Protein AF-A0A7L4WH81-F1 (afdb_monomer)

InterPro domains:
  IPR005074 Peptidase C39, bacteriocin processing [PF03412] (2-128)
  IPR005074 Peptidase C39, bacteriocin processing [PS50990] (6-129)

Solvent-accessible surface area (backbone atoms only — not comparable to full-atom values): 7197 Å² total; per-residue (Å²): 107,55,88,47,67,38,88,51,98,38,29,28,41,32,22,47,46,48,25,53,37,27,58,74,72,47,87,76,56,62,68,60,43,29,59,67,30,60,51,40,98,88,25,47,50,75,66,35,46,39,53,46,38,43,76,73,74,41,54,51,47,78,48,78,50,57,82,89,43,61,90,75,61,49,71,64,25,42,36,37,28,54,42,86,91,80,36,88,40,39,31,33,40,65,48,76,60,97,60,34,32,34,32,37,33,26,87,80,39,77,45,77,44,46,45,66,64,48,57,78,33,42,70,35,38,35,41,28,60,60,130

Mean predicted aligned error: 3.17 Å

Structure (mmCIF, N/CA/C/O backbone):
data_AF-A0A7L4WH81-F1
#
_entry.id   AF-A0A7L4WH81-F1
#
loop_
_atom_site.group_PDB
_atom_site.id
_atom_site.type_symbol
_atom_site.label_atom_id
_atom_site.label_alt_id
_atom_site.label_comp_id
_atom_site.label_asym_id
_atom_site.label_entity_id
_atom_site.label_seq_id
_atom_site.pdbx_PDB_ins_code
_atom_site.Cartn_x
_atom_site.Cartn_y
_atom_site.Cartn_z
_atom_site.occupancy
_atom_site.B_iso_or_equiv
_atom_site.auth_seq_id
_atom_site.auth_comp_id
_atom_site.auth_asym_id
_atom_site.auth_atom_id
_atom_site.pdbx_PDB_model_num
ATOM 1 N N . MET A 1 1 ? -9.130 11.593 2.736 1.00 88.31 1 MET A N 1
ATOM 2 C CA . MET A 1 1 ? -8.046 10.635 3.043 1.00 88.31 1 MET A CA 1
ATOM 3 C C . MET A 1 1 ? -6.813 11.406 3.489 1.00 88.31 1 MET A C 1
ATOM 5 O O . MET A 1 1 ? -6.463 12.374 2.826 1.00 88.31 1 MET A O 1
ATOM 9 N N . LYS A 1 2 ? -6.207 11.044 4.624 1.00 94.44 2 LYS A N 1
ATOM 10 C CA . LYS A 1 2 ? -4.939 11.610 5.109 1.00 94.44 2 LYS A CA 1
ATOM 11 C C . LYS A 1 2 ? -3.801 10.627 4.843 1.00 94.44 2 LYS A C 1
ATOM 13 O O . LYS A 1 2 ? -4.022 9.419 4.879 1.00 94.44 2 LYS A O 1
ATOM 18 N N . TYR A 1 3 ? -2.606 11.163 4.616 1.00 96.25 3 TYR A N 1
ATOM 19 C CA . TYR A 1 3 ? -1.404 10.382 4.343 1.00 96.25 3 TYR A CA 1
ATOM 20 C C . TYR A 1 3 ? -0.445 10.414 5.530 1.00 96.25 3 TYR A C 1
ATOM 22 O O . TYR A 1 3 ? -0.331 11.433 6.213 1.00 96.25 3 TYR A O 1
ATOM 30 N N . PHE A 1 4 ? 0.227 9.292 5.778 1.00 96.38 4 PHE A N 1
ATOM 31 C CA . PHE A 1 4 ? 1.111 9.107 6.923 1.00 96.38 4 PHE A CA 1
ATOM 32 C C . PHE A 1 4 ? 2.461 8.576 6.444 1.00 96.38 4 PHE A C 1
ATOM 34 O O . PHE A 1 4 ? 2.524 7.529 5.807 1.00 96.38 4 PHE A O 1
ATOM 41 N N . PHE A 1 5 ? 3.537 9.286 6.778 1.00 96.31 5 PHE A N 1
ATOM 42 C CA . PHE A 1 5 ? 4.895 8.770 6.618 1.00 96.31 5 PHE A CA 1
ATOM 43 C C . PHE A 1 5 ? 5.215 7.769 7.730 1.00 96.31 5 PHE A C 1
ATOM 45 O O . PHE A 1 5 ? 4.738 7.910 8.863 1.00 96.31 5 PHE A O 1
ATOM 52 N N . GLN A 1 6 ? 6.044 6.774 7.420 1.00 93.62 6 GLN A N 1
ATOM 53 C CA . GLN A 1 6 ? 6.523 5.824 8.419 1.00 93.62 6 GLN A CA 1
ATOM 54 C C . GLN A 1 6 ? 7.425 6.521 9.451 1.00 93.62 6 GLN A C 1
ATOM 56 O O . GLN A 1 6 ? 8.194 7.420 9.112 1.00 93.62 6 GLN A O 1
ATOM 61 N N . LYS A 1 7 ? 7.332 6.119 10.725 1.00 91.25 7 LYS A N 1
ATOM 62 C CA . LYS A 1 7 ? 8.163 6.680 11.807 1.00 91.25 7 LYS A CA 1
ATOM 63 C C . LYS A 1 7 ? 9.459 5.899 12.000 1.00 91.25 7 LYS A C 1
ATOM 65 O O . LYS A 1 7 ? 10.495 6.511 12.229 1.00 91.25 7 LYS A O 1
ATOM 70 N N . ASN A 1 8 ? 9.410 4.577 11.852 1.00 89.62 8 ASN A N 1
ATOM 71 C CA . ASN A 1 8 ? 10.582 3.705 11.847 1.00 89.62 8 ASN A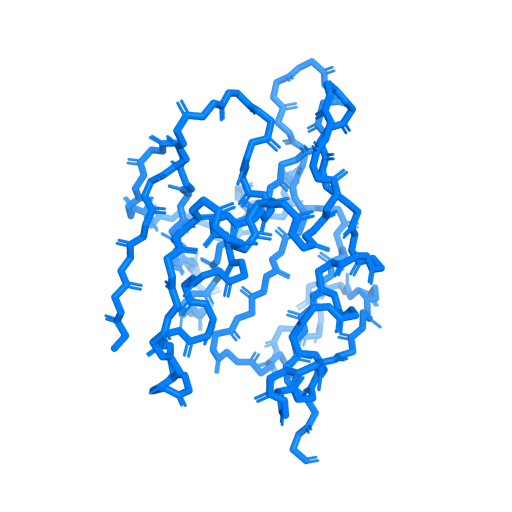 CA 1
ATOM 72 C C . ASN A 1 8 ? 10.728 2.978 10.509 1.00 89.62 8 ASN A C 1
ATOM 74 O O . ASN A 1 8 ? 9.782 2.885 9.728 1.00 89.62 8 ASN A O 1
ATOM 78 N N . ARG A 1 9 ? 11.910 2.395 10.265 1.00 86.69 9 ARG A N 1
ATOM 79 C CA . ARG A 1 9 ? 12.232 1.625 9.045 1.00 86.69 9 ARG A CA 1
ATOM 80 C C . ARG A 1 9 ? 11.225 0.501 8.741 1.00 86.69 9 ARG A C 1
ATOM 82 O O . ARG A 1 9 ? 10.998 0.194 7.578 1.00 86.69 9 ARG A O 1
ATOM 89 N N . TYR A 1 10 ? 10.603 -0.073 9.769 1.00 89.12 10 TYR A N 1
ATOM 90 C CA . TYR A 1 10 ? 9.742 -1.256 9.667 1.00 89.12 10 TYR A CA 1
ATOM 91 C C . TYR A 1 10 ? 8.234 -0.943 9.612 1.00 89.12 10 TYR A C 1
ATOM 93 O O . TYR A 1 10 ? 7.417 -1.859 9.502 1.00 89.12 10 TYR A O 1
ATOM 101 N N . ASP A 1 11 ? 7.858 0.340 9.659 1.00 92.62 11 ASP A N 1
ATOM 102 C CA . ASP A 1 11 ? 6.467 0.772 9.851 1.00 92.62 11 ASP A CA 1
ATOM 103 C C . ASP A 1 11 ? 5.692 0.991 8.537 1.00 92.62 11 ASP A C 1
ATOM 105 O O . ASP A 1 11 ? 4.543 1.425 8.587 1.00 92.62 11 ASP A O 1
ATOM 109 N N . CYS A 1 12 ? 6.267 0.699 7.362 1.00 94.50 12 CYS A N 1
ATOM 110 C CA . CYS A 1 12 ? 5.612 0.946 6.065 1.00 94.50 12 CYS A CA 1
ATOM 111 C C . CYS A 1 12 ? 4.207 0.318 5.971 1.00 94.50 12 CYS A C 1
ATOM 113 O O . CYS A 1 12 ? 3.255 0.985 5.566 1.00 94.50 12 CYS A O 1
ATOM 115 N N . GLY A 1 13 ? 4.044 -0.928 6.432 1.00 95.19 13 GLY A N 1
ATOM 116 C CA . GLY A 1 13 ? 2.744 -1.606 6.461 1.00 95.19 13 GLY A CA 1
ATOM 117 C C . GLY A 1 13 ? 1.742 -0.957 7.425 1.00 95.19 13 GLY A C 1
ATOM 118 O O . GLY A 1 13 ? 0.591 -0.724 7.060 1.00 95.19 13 GLY A O 1
ATOM 119 N N . ALA A 1 14 ? 2.176 -0.588 8.634 1.00 96.81 14 ALA A N 1
ATOM 120 C CA . ALA A 1 14 ? 1.321 0.104 9.604 1.00 96.81 14 ALA A CA 1
ATOM 121 C C . ALA A 1 14 ? 0.894 1.497 9.108 1.00 96.81 14 ALA A C 1
ATOM 123 O O . ALA A 1 14 ? -0.265 1.885 9.269 1.00 96.81 14 ALA A O 1
ATOM 124 N N . ALA A 1 15 ? 1.797 2.221 8.441 1.00 97.38 15 ALA A N 1
ATOM 125 C CA . ALA A 1 15 ? 1.483 3.482 7.781 1.00 97.38 15 ALA A CA 1
ATOM 126 C C . ALA A 1 15 ? 0.429 3.288 6.679 1.00 97.38 15 ALA A C 1
ATOM 128 O O . ALA A 1 15 ? -0.558 4.019 6.656 1.00 97.38 15 ALA A O 1
ATOM 129 N N . CYS A 1 16 ? 0.560 2.257 5.836 1.00 97.75 16 CYS A N 1
ATOM 130 C CA . CYS A 1 16 ? -0.454 1.920 4.831 1.00 97.75 16 CYS A CA 1
ATOM 131 C C . CYS A 1 16 ? -1.828 1.638 5.464 1.00 97.75 16 CYS A C 1
ATOM 133 O O . CYS A 1 16 ? -2.841 2.156 4.995 1.00 97.75 16 CYS A O 1
ATOM 135 N N . VAL A 1 17 ? -1.877 0.886 6.571 1.00 97.88 17 VAL A N 1
ATOM 136 C CA . VAL A 1 17 ? -3.126 0.652 7.318 1.00 97.88 17 VAL A CA 1
ATOM 137 C C . VAL A 1 17 ? -3.728 1.967 7.815 1.00 97.88 17 VAL A C 1
ATOM 139 O O . VAL A 1 17 ? -4.922 2.184 7.632 1.00 97.88 17 VAL A O 1
ATOM 142 N N . ALA A 1 18 ? -2.928 2.871 8.386 1.00 97.69 18 ALA A N 1
ATOM 143 C CA . ALA A 1 18 ? -3.405 4.178 8.845 1.00 97.69 18 ALA A CA 1
ATOM 144 C C . ALA A 1 18 ? -3.994 5.029 7.716 1.00 97.69 18 ALA A C 1
ATOM 146 O O . ALA A 1 18 ? -5.035 5.670 7.886 1.00 97.69 18 ALA A O 1
ATOM 147 N N . ILE A 1 19 ? -3.360 4.993 6.546 1.00 97.75 19 ILE A N 1
ATOM 148 C CA . ILE A 1 19 ? -3.826 5.685 5.346 1.00 97.75 19 ILE A CA 1
ATOM 149 C C . ILE A 1 19 ? -5.183 5.124 4.888 1.00 97.75 19 ILE A C 1
ATOM 151 O O . ILE A 1 19 ? -6.123 5.894 4.673 1.00 97.75 19 ILE A O 1
ATOM 155 N N . ILE A 1 20 ? -5.319 3.794 4.811 1.00 97.75 20 ILE A N 1
ATOM 156 C CA . ILE A 1 20 ? -6.586 3.133 4.465 1.00 97.75 20 ILE A CA 1
ATOM 157 C C . ILE A 1 20 ? -7.671 3.439 5.505 1.00 97.75 20 ILE A C 1
ATOM 159 O O . ILE A 1 20 ? -8.767 3.845 5.135 1.00 97.75 20 ILE A O 1
ATOM 163 N N . LEU A 1 21 ? -7.390 3.335 6.806 1.00 96.94 21 LEU A N 1
ATOM 164 C CA . LEU A 1 21 ? -8.360 3.694 7.849 1.00 96.94 21 LEU A CA 1
ATOM 165 C C . LEU A 1 21 ? -8.830 5.148 7.707 1.00 96.94 21 LEU A C 1
ATOM 167 O O . LEU A 1 21 ? -10.030 5.423 7.769 1.00 96.94 21 LEU A O 1
ATOM 171 N N . SER A 1 22 ? -7.912 6.071 7.404 1.00 96.81 22 SER A N 1
ATOM 172 C CA . SER A 1 22 ? -8.275 7.461 7.134 1.00 96.81 22 SER A CA 1
ATOM 173 C C . SER A 1 22 ? -9.105 7.641 5.858 1.00 96.81 22 SER A C 1
ATOM 175 O O . SER A 1 22 ? -9.854 8.619 5.783 1.00 96.81 22 SER A O 1
ATOM 177 N N . HIS A 1 23 ? -8.976 6.768 4.855 1.00 96.06 23 HIS A N 1
ATOM 178 C CA . HIS A 1 23 ? -9.856 6.759 3.684 1.00 96.06 23 HIS A CA 1
ATOM 179 C C . HIS A 1 23 ? -11.303 6.426 4.084 1.00 96.06 23 HIS A C 1
ATOM 181 O O . HIS A 1 23 ? -12.225 7.103 3.641 1.00 96.06 23 HIS A O 1
ATOM 187 N N . PHE A 1 24 ? -11.494 5.487 5.016 1.00 95.31 24 PHE A N 1
ATOM 188 C CA . PHE A 1 24 ? -12.801 5.106 5.571 1.00 95.31 24 PHE A CA 1
ATOM 189 C C . PHE A 1 24 ? -13.260 5.980 6.757 1.00 95.31 24 PHE A C 1
ATOM 191 O O . PHE A 1 24 ? -14.134 5.582 7.523 1.00 95.31 24 PHE A O 1
ATOM 198 N N . ASN A 1 25 ? -12.693 7.182 6.923 1.00 95.38 25 ASN A N 1
ATOM 199 C CA . ASN A 1 25 ? -13.004 8.129 8.007 1.00 95.38 25 ASN A CA 1
ATOM 200 C C . ASN A 1 25 ? -12.785 7.595 9.438 1.00 95.38 25 ASN A C 1
ATOM 202 O O . ASN A 1 25 ? -13.248 8.206 10.404 1.00 95.38 25 ASN A O 1
ATOM 206 N N . VAL A 1 26 ? -12.027 6.510 9.596 1.00 95.75 26 VAL A N 1
ATOM 207 C CA . VAL A 1 26 ? -11.607 6.001 10.902 1.00 95.75 26 VAL A CA 1
ATOM 208 C C . VAL A 1 26 ? -10.401 6.810 11.375 1.00 95.75 26 VAL A C 1
ATOM 210 O O . VAL A 1 26 ? -9.389 6.918 10.681 1.00 95.75 26 VAL A O 1
ATOM 213 N N . LYS A 1 27 ? -10.516 7.408 12.565 1.00 92.12 27 LYS A N 1
ATOM 214 C CA . LYS A 1 27 ? -9.442 8.177 13.204 1.00 92.12 27 LYS A CA 1
ATOM 215 C C . LYS A 1 27 ? -8.792 7.324 14.282 1.00 92.12 27 LYS A C 1
ATOM 217 O O . LYS A 1 27 ? -9.442 6.976 15.259 1.00 92.12 27 LYS A O 1
ATOM 222 N N . GLU A 1 28 ? -7.518 7.024 14.100 1.00 95.19 28 GLU A N 1
ATOM 223 C CA . GLU A 1 28 ? -6.694 6.307 15.066 1.00 95.19 28 GLU A CA 1
ATOM 224 C C . GLU A 1 28 ? -5.255 6.817 14.955 1.00 95.19 28 GLU A C 1
ATOM 226 O O . GLU A 1 28 ? -4.822 7.244 13.878 1.00 95.19 28 GLU A O 1
ATOM 231 N N . GLU A 1 29 ? -4.516 6.804 16.061 1.00 94.81 29 GLU A N 1
ATOM 232 C CA . GLU A 1 29 ? -3.117 7.215 16.046 1.00 94.81 29 GLU A CA 1
ATOM 233 C C . GLU A 1 29 ? -2.227 6.176 15.359 1.00 94.81 29 GLU A C 1
ATOM 235 O O . GLU A 1 29 ? -2.365 4.968 15.564 1.00 94.81 29 GLU A O 1
ATOM 240 N N . LEU A 1 30 ? -1.242 6.650 14.586 1.00 94.38 30 LEU A N 1
ATOM 241 C CA . LEU A 1 30 ? -0.283 5.775 13.907 1.00 94.38 30 LEU A CA 1
ATOM 242 C C . LEU A 1 30 ? 0.422 4.835 14.896 1.00 94.38 30 LEU A C 1
ATOM 244 O O . LEU A 1 30 ? 0.585 3.660 14.592 1.00 94.38 30 LEU A O 1
ATOM 248 N N . LEU A 1 31 ? 0.781 5.320 16.091 1.00 94.81 31 LEU A N 1
ATOM 249 C CA . LEU A 1 31 ? 1.416 4.498 17.124 1.00 94.81 31 LEU A CA 1
ATOM 250 C C . LEU A 1 31 ? 0.516 3.332 17.562 1.00 94.81 31 LEU A C 1
ATOM 252 O O . LEU A 1 31 ? 0.980 2.192 17.621 1.00 94.81 31 LEU A O 1
ATOM 256 N N . THR A 1 32 ? -0.772 3.595 17.804 1.00 96.69 32 THR A N 1
ATOM 257 C CA . THR A 1 32 ? -1.761 2.560 18.136 1.00 96.69 32 THR A CA 1
ATOM 258 C C . THR A 1 32 ? -1.879 1.535 17.010 1.00 96.69 32 THR A C 1
ATOM 260 O O . THR A 1 32 ? -1.905 0.329 17.261 1.00 96.69 32 THR A O 1
ATOM 263 N N . ILE A 1 33 ? -1.911 1.988 15.754 1.00 96.94 33 ILE A N 1
ATOM 264 C CA . ILE A 1 33 ? -1.997 1.104 14.584 1.00 96.94 33 ILE A CA 1
ATOM 265 C C . ILE A 1 33 ? -0.749 0.227 14.470 1.00 96.94 33 ILE A C 1
ATOM 267 O O . ILE A 1 33 ? -0.887 -0.982 14.290 1.00 96.94 33 ILE A O 1
ATOM 271 N N . THR A 1 34 ? 0.448 0.796 14.630 1.00 95.62 34 THR A N 1
ATOM 272 C CA . THR A 1 34 ? 1.721 0.058 14.631 1.00 95.62 34 THR A CA 1
ATOM 273 C C . THR A 1 34 ? 1.729 -1.033 15.705 1.00 95.62 34 THR A C 1
ATOM 275 O O . THR A 1 34 ? 2.060 -2.187 15.423 1.00 95.62 34 THR A O 1
ATOM 278 N N . GLN A 1 35 ? 1.269 -0.716 16.920 1.00 95.50 35 GLN A N 1
ATOM 279 C CA . GLN A 1 35 ? 1.143 -1.697 18.004 1.00 95.50 35 GLN A CA 1
ATOM 280 C C . GLN A 1 35 ? 0.136 -2.808 17.665 1.00 95.50 35 GLN A C 1
ATOM 282 O O . GLN A 1 35 ? 0.434 -3.992 17.834 1.00 95.50 35 GLN A O 1
ATOM 287 N N . LYS A 1 36 ? -1.039 -2.461 17.123 1.00 96.81 36 LYS A N 1
ATOM 288 C CA . LYS A 1 36 ? -2.067 -3.438 16.711 1.00 96.81 36 LYS A CA 1
ATOM 289 C C . LYS A 1 36 ? -1.620 -4.325 15.548 1.00 96.81 36 LYS A C 1
ATOM 291 O O . LYS A 1 36 ? -1.982 -5.507 15.497 1.00 96.81 36 LYS A O 1
ATOM 296 N N . CYS A 1 37 ? -0.814 -3.780 14.639 1.00 95.62 37 CYS A N 1
ATOM 297 C CA . CYS A 1 37 ? -0.179 -4.510 13.545 1.00 95.62 37 CYS A CA 1
ATOM 298 C C . CYS A 1 37 ? 0.920 -5.460 14.034 1.00 95.62 37 CYS A C 1
ATOM 300 O O . CYS A 1 37 ? 1.373 -6.293 13.254 1.00 95.62 37 CYS A O 1
ATOM 302 N N . ARG A 1 38 ? 1.318 -5.378 15.315 1.00 93.38 38 ARG A N 1
ATOM 303 C CA . ARG A 1 38 ? 2.434 -6.141 15.893 1.00 93.38 38 ARG A CA 1
ATOM 304 C C . ARG A 1 38 ? 3.721 -5.944 15.091 1.00 93.38 38 ARG A C 1
ATOM 306 O O . ARG A 1 38 ? 4.504 -6.878 14.926 1.00 93.38 38 ARG A O 1
ATOM 313 N N . THR A 1 39 ? 3.913 -4.733 14.569 1.00 90.88 39 THR A N 1
ATOM 314 C CA . THR A 1 39 ? 5.093 -4.392 13.781 1.00 90.88 39 THR A CA 1
ATOM 315 C C . THR A 1 39 ? 6.345 -4.654 14.609 1.00 90.88 39 THR A C 1
ATOM 317 O O . THR A 1 39 ? 6.442 -4.252 15.768 1.00 90.88 39 THR A O 1
ATOM 320 N N . SER A 1 40 ? 7.295 -5.370 14.016 1.00 89.75 40 SER A N 1
ATOM 321 C CA . SER A 1 40 ? 8.564 -5.734 14.648 1.00 89.75 40 SER A CA 1
ATOM 322 C C . SER A 1 40 ? 9.731 -5.335 13.751 1.00 89.75 40 SER A C 1
ATOM 324 O O . SER A 1 40 ? 9.536 -4.763 12.681 1.00 89.75 40 SER A O 1
ATOM 326 N N . THR A 1 41 ? 10.955 -5.702 14.125 1.00 85.25 41 THR A N 1
ATOM 327 C CA . THR A 1 41 ? 12.133 -5.556 13.253 1.00 85.25 41 THR A CA 1
ATOM 328 C C . THR A 1 41 ? 12.046 -6.373 11.959 1.00 85.25 41 THR A C 1
ATOM 330 O O . THR A 1 41 ? 12.838 -6.154 11.051 1.00 85.25 41 THR A O 1
ATOM 333 N N . LYS A 1 42 ? 11.074 -7.290 11.839 1.00 84.62 42 LYS A N 1
ATOM 334 C CA . LYS A 1 42 ? 10.753 -8.007 10.593 1.00 84.62 42 LYS A CA 1
ATOM 335 C C . LYS A 1 42 ? 9.679 -7.309 9.745 1.00 84.62 42 LYS A C 1
ATOM 337 O O . LYS A 1 42 ? 9.258 -7.858 8.733 1.00 84.62 42 LYS A O 1
ATOM 342 N N . GLY A 1 43 ? 9.207 -6.132 10.156 1.00 88.31 43 GLY A N 1
ATOM 343 C CA . GLY A 1 43 ? 8.117 -5.420 9.493 1.00 88.31 43 GLY A CA 1
ATOM 344 C C . GLY A 1 43 ? 6.730 -5.873 9.944 1.00 88.31 43 GLY A C 1
ATOM 345 O O . GLY A 1 43 ? 6.538 -6.351 11.067 1.00 88.31 43 GLY A O 1
ATOM 346 N N . THR A 1 44 ? 5.758 -5.674 9.054 1.00 90.62 44 THR A N 1
ATOM 347 C CA . THR A 1 44 ? 4.340 -6.017 9.236 1.00 90.62 44 THR A CA 1
ATOM 348 C C . THR A 1 44 ? 3.910 -6.984 8.137 1.00 90.62 44 THR A C 1
ATOM 350 O O . THR A 1 44 ? 4.310 -6.818 6.988 1.00 90.62 44 THR A O 1
ATOM 353 N N . THR A 1 45 ? 3.084 -7.980 8.456 1.00 92.44 45 THR A N 1
ATOM 354 C CA . THR A 1 45 ? 2.580 -8.929 7.451 1.00 92.44 45 THR A CA 1
ATOM 355 C C . THR A 1 45 ? 1.253 -8.468 6.838 1.00 92.44 45 THR A C 1
ATOM 357 O O . THR A 1 45 ? 0.469 -7.769 7.483 1.00 92.44 45 THR A O 1
ATOM 360 N N . LEU A 1 46 ? 0.934 -8.924 5.618 1.00 93.19 46 LEU A N 1
ATOM 361 C CA . LEU A 1 46 ? -0.394 -8.725 5.006 1.00 93.19 46 LEU A CA 1
ATOM 362 C C . LEU A 1 46 ? -1.532 -9.270 5.884 1.00 93.19 46 LEU A C 1
ATOM 364 O O . LEU A 1 46 ? -2.614 -8.683 5.936 1.00 93.19 46 LEU A O 1
ATOM 368 N N . TYR A 1 47 ? -1.281 -10.365 6.608 1.00 93.88 47 TYR A N 1
ATOM 369 C CA . TYR A 1 47 ? -2.240 -10.943 7.546 1.00 93.88 47 TYR A CA 1
ATOM 370 C C . TYR A 1 47 ? -2.532 -10.004 8.722 1.00 93.88 47 TYR A C 1
ATOM 372 O O . TYR A 1 47 ? -3.700 -9.777 9.045 1.00 93.88 47 TYR A O 1
ATOM 380 N N . ASP A 1 48 ? -1.496 -9.423 9.335 1.00 95.75 48 ASP A N 1
ATOM 381 C CA . ASP A 1 48 ? -1.666 -8.458 10.424 1.00 95.75 48 ASP A CA 1
ATOM 382 C C . ASP A 1 48 ? -2.408 -7.208 9.945 1.00 95.75 48 ASP A C 1
ATOM 384 O O . ASP A 1 48 ? -3.357 -6.784 10.604 1.00 95.75 48 ASP A O 1
ATOM 388 N N . MET A 1 49 ? -2.049 -6.676 8.771 1.00 97.25 49 MET A N 1
ATOM 389 C CA . MET A 1 49 ? -2.739 -5.525 8.180 1.00 97.25 49 MET A CA 1
ATOM 390 C C . MET A 1 49 ? -4.227 -5.813 7.965 1.00 97.25 49 MET A C 1
ATOM 392 O O . MET A 1 49 ? -5.080 -5.051 8.421 1.00 97.25 49 MET A O 1
ATOM 396 N N . LYS A 1 50 ? -4.559 -6.958 7.354 1.00 97.00 50 LYS A N 1
ATOM 397 C CA . LYS A 1 50 ? -5.947 -7.399 7.165 1.00 97.00 50 LYS A CA 1
ATOM 398 C C . LYS A 1 50 ? -6.693 -7.533 8.494 1.00 97.00 50 LYS A C 1
ATOM 400 O O . LYS A 1 50 ? -7.827 -7.072 8.603 1.00 97.00 50 LYS A O 1
ATOM 405 N N . ARG A 1 51 ? -6.076 -8.165 9.500 1.00 97.12 51 ARG A N 1
ATOM 406 C CA . ARG A 1 51 ? -6.674 -8.338 10.834 1.00 97.12 51 ARG A CA 1
ATOM 407 C C . ARG A 1 51 ? -7.006 -6.986 11.456 1.00 97.12 51 ARG A C 1
ATOM 409 O O . ARG A 1 51 ? -8.103 -6.825 11.979 1.00 97.12 51 ARG A O 1
ATOM 416 N N . VAL A 1 52 ? -6.072 -6.037 11.417 1.00 97.56 52 VAL A N 1
ATOM 417 C CA . VAL A 1 52 ? -6.272 -4.709 12.007 1.00 97.56 52 VAL A CA 1
ATOM 418 C C . VAL A 1 52 ? -7.360 -3.946 11.263 1.00 97.56 52 VAL A C 1
ATOM 420 O O . VAL A 1 52 ? -8.278 -3.460 11.910 1.00 97.56 52 VAL A O 1
ATOM 423 N N . LEU A 1 53 ? -7.339 -3.910 9.927 1.00 97.12 53 LEU A N 1
ATOM 424 C CA . LEU A 1 53 ? -8.411 -3.284 9.140 1.00 97.12 53 LEU A CA 1
ATOM 425 C C . LEU A 1 53 ? -9.791 -3.856 9.504 1.00 97.12 53 LEU A C 1
ATOM 427 O O . LEU A 1 53 ? -10.728 -3.099 9.763 1.00 97.12 53 LEU A O 1
ATOM 431 N N . PHE A 1 54 ? -9.891 -5.181 9.636 1.00 96.56 54 PHE A N 1
ATOM 432 C CA . PHE A 1 54 ? -11.129 -5.850 10.031 1.00 96.56 54 PHE A CA 1
ATOM 433 C C . PHE A 1 54 ? -11.615 -5.444 11.432 1.00 96.56 54 PHE A C 1
ATOM 435 O O . PHE A 1 54 ? -12.815 -5.265 11.627 1.00 96.56 54 PHE A O 1
ATOM 442 N N . GLN A 1 55 ? -10.710 -5.236 12.397 1.00 96.94 55 GLN A N 1
ATOM 443 C CA . GLN A 1 55 ? -11.068 -4.752 13.742 1.00 96.94 55 GLN A CA 1
ATOM 444 C C . GLN A 1 55 ? -11.721 -3.362 13.727 1.00 96.94 55 GLN A C 1
ATOM 446 O O . GLN A 1 55 ? -12.490 -3.050 14.630 1.00 96.94 55 GLN A O 1
ATOM 451 N N . TYR A 1 56 ? -11.443 -2.550 12.705 1.00 96.06 56 TYR A N 1
ATOM 452 C CA . TYR A 1 56 ? -12.076 -1.245 12.489 1.00 96.06 56 TYR A CA 1
ATOM 453 C C . TYR A 1 56 ? -13.273 -1.307 11.525 1.00 96.06 56 TYR A C 1
ATOM 455 O O . TYR A 1 56 ? -13.741 -0.274 11.055 1.00 96.06 56 TYR A O 1
ATOM 463 N N . GLY A 1 57 ? -13.774 -2.505 11.205 1.00 94.75 57 GLY A N 1
ATOM 464 C CA . GLY A 1 57 ? -14.916 -2.693 10.307 1.00 94.75 57 GLY A CA 1
ATOM 465 C C . GLY A 1 57 ? -14.586 -2.549 8.819 1.00 94.75 57 GLY A C 1
ATOM 466 O O . GLY A 1 57 ? -15.492 -2.590 7.988 1.00 94.75 57 GLY A O 1
ATOM 467 N N . VAL A 1 58 ? -13.306 -2.423 8.458 1.00 94.69 58 VAL A N 1
ATOM 468 C CA . VAL A 1 58 ? -12.856 -2.280 7.070 1.00 94.69 58 VAL A CA 1
ATOM 469 C C . VAL A 1 58 ? -12.533 -3.662 6.496 1.00 94.69 58 VAL A C 1
ATOM 471 O O . VAL A 1 58 ? -11.569 -4.321 6.889 1.00 94.69 58 VAL A O 1
ATOM 474 N N . LYS A 1 59 ? -13.365 -4.135 5.560 1.00 95.00 59 LYS A N 1
ATOM 475 C CA . LYS A 1 59 ? -13.230 -5.468 4.954 1.00 95.00 59 LYS A CA 1
ATOM 476 C C . LYS A 1 59 ? -12.293 -5.436 3.757 1.00 95.00 59 LYS A C 1
ATOM 478 O O . LYS A 1 59 ? -12.637 -4.936 2.687 1.00 95.00 59 LYS A O 1
ATOM 483 N N . PHE A 1 60 ? -11.105 -5.987 3.957 1.00 95.62 60 PHE A N 1
ATOM 484 C CA . PHE A 1 60 ? -10.084 -6.142 2.929 1.00 95.62 60 PHE A CA 1
ATOM 485 C C . PHE A 1 60 ? -9.718 -7.621 2.770 1.00 95.62 60 PHE A C 1
ATOM 487 O O . PHE A 1 60 ? -9.749 -8.399 3.732 1.00 95.62 60 PHE A O 1
ATOM 494 N N . LYS A 1 61 ? -9.342 -8.021 1.556 1.00 95.75 61 LYS A N 1
ATOM 495 C CA . LYS A 1 61 ? -8.874 -9.376 1.247 1.00 95.75 61 LYS A CA 1
ATOM 496 C C . LYS A 1 61 ? -7.564 -9.308 0.467 1.00 95.75 61 LYS A C 1
ATOM 498 O O . LYS A 1 61 ? -7.321 -8.357 -0.270 1.00 95.75 61 LYS A O 1
ATOM 503 N N . GLY A 1 62 ? -6.707 -10.296 0.719 1.00 95.56 62 GLY A N 1
ATOM 504 C CA . GLY A 1 62 ? -5.434 -10.454 0.028 1.00 95.56 62 GLY A CA 1
ATOM 505 C C . GLY A 1 62 ? -5.633 -11.209 -1.275 1.00 95.56 62 GLY A C 1
ATOM 506 O O . GLY A 1 62 ? -6.379 -12.192 -1.290 1.00 95.56 62 GLY A O 1
ATOM 507 N N . TYR A 1 63 ? -4.968 -10.747 -2.324 1.00 95.94 63 TYR A N 1
ATOM 508 C CA . TYR A 1 63 ? -4.973 -11.362 -3.643 1.00 95.94 63 TYR A CA 1
ATOM 509 C C . TYR A 1 63 ? -3.557 -11.395 -4.204 1.00 95.94 63 TYR A C 1
ATOM 511 O O . TYR A 1 63 ? -2.713 -10.577 -3.834 1.00 95.94 63 TYR A O 1
ATOM 519 N N . GLU A 1 64 ? -3.335 -12.347 -5.096 1.00 96.50 64 GLU A N 1
ATOM 520 C CA . GLU A 1 64 ? -2.188 -12.387 -5.988 1.00 96.50 64 GLU A CA 1
ATOM 521 C C . GLU A 1 64 ? -2.730 -12.116 -7.388 1.00 96.50 64 GLU A C 1
ATOM 523 O O . GLU A 1 64 ? -3.663 -12.782 -7.840 1.00 96.50 64 GLU A O 1
ATOM 528 N N . CYS A 1 65 ? -2.229 -11.055 -8.000 1.00 96.25 65 CYS A N 1
ATOM 529 C CA . CYS A 1 65 ? -2.750 -10.470 -9.220 1.00 96.25 65 CYS A CA 1
ATOM 530 C C . CYS A 1 65 ? -1.624 -10.313 -10.237 1.00 96.25 65 CYS A C 1
ATOM 532 O O . CYS A 1 65 ? -0.445 -10.246 -9.896 1.00 96.25 65 CYS A O 1
ATOM 534 N N . THR A 1 66 ? -2.017 -10.209 -11.498 1.00 95.81 66 THR A N 1
ATOM 535 C CA . THR A 1 66 ? -1.131 -9.948 -12.630 1.00 95.81 66 THR A CA 1
ATOM 536 C C . THR A 1 66 ? -1.502 -8.627 -13.296 1.00 95.81 66 THR A C 1
ATOM 538 O O . THR A 1 66 ? -2.503 -7.995 -12.950 1.00 95.81 66 THR A O 1
ATOM 541 N N . GLU A 1 67 ? -0.728 -8.208 -14.299 1.00 94.12 67 GLU A N 1
ATOM 542 C CA . GLU A 1 67 ? -1.052 -7.027 -15.106 1.00 94.12 67 GLU A CA 1
ATOM 543 C C . GLU A 1 67 ? -2.476 -7.078 -15.701 1.00 94.12 67 GLU A C 1
ATOM 545 O O . GLU A 1 67 ? -3.165 -6.056 -15.782 1.00 94.12 67 GLU A O 1
ATOM 550 N N . ASN A 1 68 ? -2.945 -8.274 -16.072 1.00 94.62 68 ASN A N 1
ATOM 551 C CA . ASN A 1 68 ? -4.267 -8.473 -16.670 1.00 94.62 68 ASN A CA 1
ATOM 552 C C . ASN A 1 68 ? -5.417 -8.137 -15.709 1.00 94.62 68 ASN A C 1
ATOM 554 O O . ASN A 1 68 ? -6.521 -7.818 -16.152 1.00 94.62 68 ASN A O 1
ATOM 558 N N . ASP A 1 69 ? -5.155 -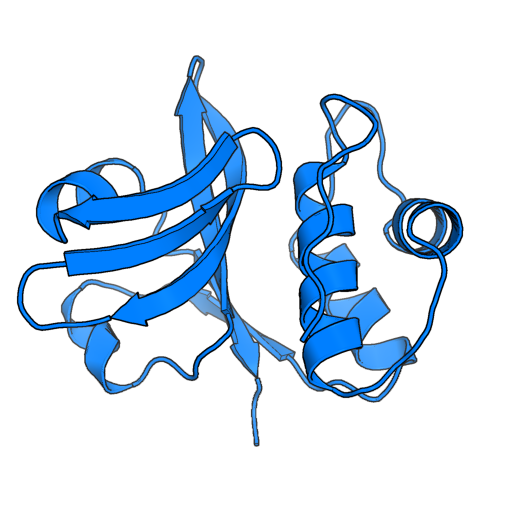8.152 -14.402 1.00 95.25 69 ASP A N 1
ATOM 559 C CA . ASP A 1 69 ? -6.155 -7.915 -13.365 1.00 95.25 69 ASP A CA 1
ATOM 560 C C . ASP A 1 69 ? -6.331 -6.433 -13.026 1.00 95.25 69 ASP A C 1
ATOM 562 O O . ASP A 1 69 ? -7.219 -6.093 -12.250 1.00 95.25 69 ASP A O 1
ATOM 566 N N . PHE A 1 70 ? -5.540 -5.529 -13.615 1.00 93.19 70 PHE A N 1
ATOM 567 C CA . PHE A 1 70 ? -5.522 -4.106 -13.243 1.00 93.19 70 PHE A CA 1
ATOM 568 C C . PHE A 1 70 ? -6.898 -3.441 -13.322 1.00 93.19 70 PHE A C 1
ATOM 570 O O . PHE A 1 70 ? -7.236 -2.611 -12.483 1.00 93.19 70 PHE A O 1
ATOM 577 N N . LYS A 1 71 ? -7.718 -3.838 -14.301 1.00 92.06 71 LYS A N 1
ATOM 578 C CA . LYS A 1 71 ? -9.089 -3.328 -14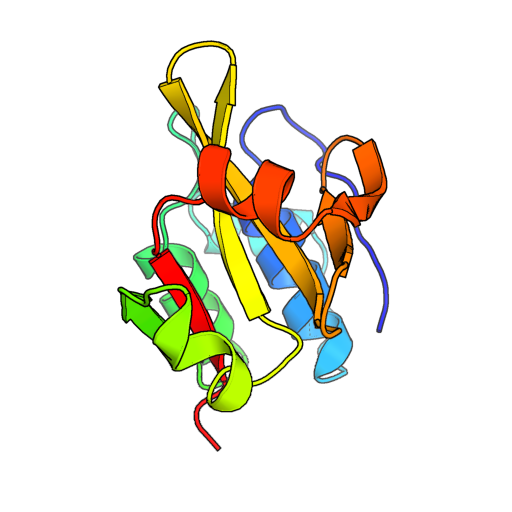.471 1.00 92.06 71 LYS A CA 1
ATOM 579 C C . LYS A 1 71 ? -10.053 -3.788 -13.372 1.00 92.06 71 LYS A C 1
ATOM 581 O O . LYS A 1 71 ? -11.107 -3.186 -13.213 1.00 92.06 71 LYS A O 1
ATOM 586 N N . ASN A 1 72 ? -9.698 -4.842 -12.641 1.00 92.94 72 ASN A N 1
ATOM 587 C CA . ASN A 1 72 ? -10.496 -5.444 -11.574 1.00 92.94 72 ASN A CA 1
ATOM 588 C C . ASN A 1 72 ? -10.035 -4.999 -10.175 1.00 92.94 72 ASN A C 1
ATOM 590 O O . ASN A 1 72 ? -10.626 -5.414 -9.179 1.00 92.94 72 ASN A O 1
ATOM 594 N N . LEU A 1 73 ? -8.970 -4.194 -10.080 1.00 94.88 73 LEU A N 1
ATOM 595 C CA . LEU A 1 73 ? -8.437 -3.727 -8.805 1.00 94.88 73 LEU A CA 1
ATOM 596 C C . LEU A 1 73 ? -9.315 -2.617 -8.216 1.00 94.88 73 LEU A C 1
ATOM 598 O O . LEU A 1 73 ? -9.594 -1.608 -8.863 1.00 94.88 73 LEU A O 1
ATOM 602 N N . THR A 1 74 ? -9.698 -2.777 -6.950 1.00 95.38 74 THR A N 1
ATOM 603 C CA . THR A 1 74 ? -10.440 -1.756 -6.200 1.00 95.38 74 THR A CA 1
ATOM 604 C C . THR A 1 74 ? -9.467 -0.823 -5.488 1.00 95.38 74 THR A C 1
ATOM 606 O O . THR A 1 74 ? -8.745 -1.253 -4.590 1.00 95.38 74 THR A O 1
ATOM 609 N N . LEU A 1 75 ? -9.470 0.459 -5.858 1.00 95.94 75 LEU A N 1
ATOM 610 C CA . LEU A 1 75 ? -8.611 1.492 -5.272 1.00 95.94 75 LEU A CA 1
ATOM 611 C C . LEU A 1 75 ? -9.336 2.294 -4.164 1.00 95.94 75 LEU A C 1
ATOM 613 O O . LEU A 1 75 ? -10.557 2.443 -4.229 1.00 95.94 75 LEU A O 1
ATOM 617 N N . PRO A 1 76 ? -8.610 2.856 -3.176 1.00 97.19 76 PRO A N 1
ATOM 618 C CA . PRO A 1 76 ? -7.184 2.650 -2.941 1.00 97.19 76 PRO A CA 1
ATOM 619 C C . PRO A 1 76 ? -6.901 1.257 -2.362 1.00 97.19 76 PRO A C 1
ATOM 621 O O . PRO A 1 76 ? -7.700 0.709 -1.598 1.00 97.19 76 PRO A O 1
ATOM 624 N N . LEU A 1 77 ? -5.735 0.703 -2.693 1.00 97.56 77 LEU A N 1
ATOM 625 C CA . LEU A 1 77 ? -5.278 -0.598 -2.192 1.00 97.56 77 LEU A CA 1
ATOM 626 C C . LEU A 1 77 ? -3.850 -0.534 -1.662 1.00 97.56 77 LEU A C 1
ATOM 628 O O . LEU A 1 77 ? -3.102 0.389 -1.981 1.00 97.56 77 LEU A O 1
ATOM 632 N N . ILE A 1 78 ? -3.473 -1.535 -0.870 1.00 98.00 78 ILE A N 1
ATOM 633 C CA . ILE A 1 78 ? -2.089 -1.743 -0.433 1.00 98.00 78 ILE A CA 1
ATOM 634 C C . ILE A 1 78 ? -1.437 -2.728 -1.405 1.00 98.00 78 ILE A C 1
ATOM 636 O O . ILE A 1 78 ? -1.936 -3.843 -1.551 1.00 98.00 78 ILE A O 1
ATOM 640 N N . ALA A 1 79 ? -0.329 -2.351 -2.037 1.00 97.62 79 ALA A N 1
ATOM 641 C CA . ALA A 1 79 ? 0.471 -3.249 -2.869 1.00 97.62 79 ALA A CA 1
ATOM 642 C C . ALA A 1 79 ? 1.795 -3.584 -2.185 1.00 97.62 79 ALA A C 1
ATOM 644 O O . ALA A 1 79 ? 2.378 -2.746 -1.493 1.00 97.62 79 ALA A O 1
ATOM 645 N N . GLN A 1 80 ? 2.261 -4.814 -2.388 1.00 96.94 80 GLN A N 1
ATOM 646 C CA . GLN A 1 80 ? 3.580 -5.255 -1.958 1.00 96.94 80 GLN A CA 1
ATOM 647 C C . GLN A 1 80 ? 4.565 -5.168 -3.123 1.00 96.94 80 GLN A C 1
ATOM 649 O O . GLN A 1 80 ? 4.368 -5.825 -4.147 1.00 96.94 80 GLN A O 1
ATOM 654 N N . ILE A 1 81 ? 5.635 -4.408 -2.933 1.00 95.19 81 ILE A N 1
ATOM 655 C CA . ILE A 1 81 ? 6.736 -4.284 -3.890 1.00 95.19 81 ILE A CA 1
ATOM 656 C C . ILE A 1 81 ? 8.032 -4.821 -3.273 1.00 95.19 81 ILE A C 1
ATOM 658 O O . ILE A 1 81 ? 8.179 -4.853 -2.044 1.00 95.19 81 ILE A O 1
ATOM 662 N N . GLU A 1 82 ? 8.958 -5.248 -4.119 1.00 91.44 82 GLU A N 1
ATOM 663 C CA . GLU A 1 82 ? 10.337 -5.539 -3.748 1.00 91.44 82 GLU A CA 1
ATOM 664 C C . GLU A 1 82 ? 11.146 -4.244 -3.782 1.00 91.44 82 GLU A C 1
ATOM 666 O O . GLU A 1 82 ? 11.276 -3.589 -4.811 1.00 91.44 82 GLU A O 1
ATOM 671 N N . ALA A 1 83 ? 11.665 -3.850 -2.621 1.00 79.25 83 ALA A N 1
ATOM 672 C CA . ALA A 1 83 ? 12.589 -2.731 -2.501 1.00 79.25 83 ALA A CA 1
ATOM 673 C C . ALA A 1 83 ? 14.044 -3.225 -2.530 1.00 79.25 83 ALA A C 1
ATOM 675 O O . ALA A 1 83 ? 14.318 -4.430 -2.544 1.00 79.25 83 ALA A O 1
ATOM 676 N N . PHE A 1 84 ? 14.990 -2.280 -2.486 1.00 66.50 84 PHE A N 1
ATOM 677 C CA . PHE A 1 84 ? 16.424 -2.564 -2.401 1.00 66.50 84 PHE A CA 1
ATOM 678 C C . PHE A 1 84 ? 16.736 -3.666 -1.367 1.00 66.50 84 PHE A C 1
ATOM 680 O O . PHE A 1 84 ? 16.155 -3.715 -0.278 1.00 66.50 84 PHE A O 1
ATOM 687 N N . GLU A 1 85 ? 17.667 -4.551 -1.736 1.00 62.69 85 GLU A N 1
ATOM 688 C CA . GLU A 1 85 ? 18.116 -5.710 -0.945 1.00 62.69 85 GLU A CA 1
ATOM 689 C C . GLU A 1 85 ? 17.062 -6.821 -0.737 1.00 62.69 85 GLU A C 1
ATOM 691 O O . GLU A 1 85 ? 17.127 -7.557 0.248 1.00 62.69 85 GLU A O 1
ATOM 696 N N . ASN A 1 86 ? 16.110 -6.985 -1.668 1.00 65.94 86 ASN A N 1
ATOM 697 C CA . ASN A 1 86 ? 15.048 -8.007 -1.615 1.00 65.94 86 ASN A CA 1
ATOM 698 C C . ASN A 1 86 ? 14.180 -7.902 -0.352 1.00 65.94 86 ASN A C 1
ATOM 700 O O . ASN A 1 86 ? 13.745 -8.904 0.229 1.00 65.94 86 ASN A O 1
ATOM 704 N N . THR A 1 87 ? 13.949 -6.674 0.113 1.00 77.94 87 THR A N 1
ATOM 705 C CA . THR A 1 87 ? 13.097 -6.425 1.274 1.00 77.94 87 THR A CA 1
ATOM 706 C C . THR A 1 87 ? 11.674 -6.115 0.832 1.00 77.94 87 THR A C 1
ATOM 708 O O . THR A 1 87 ? 11.433 -5.376 -0.120 1.00 77.94 87 THR A O 1
ATOM 711 N N . ASN A 1 88 ? 10.702 -6.686 1.542 1.00 85.94 88 ASN A N 1
ATOM 712 C CA . ASN A 1 88 ? 9.295 -6.404 1.292 1.00 85.94 88 ASN A CA 1
ATOM 713 C C . ASN A 1 88 ? 8.969 -4.965 1.697 1.00 85.94 88 ASN A C 1
ATOM 715 O O . ASN A 1 88 ? 9.168 -4.587 2.855 1.00 85.94 88 ASN A O 1
ATOM 719 N N . HIS A 1 89 ? 8.396 -4.200 0.774 1.00 94.19 89 HIS A N 1
ATOM 720 C CA . HIS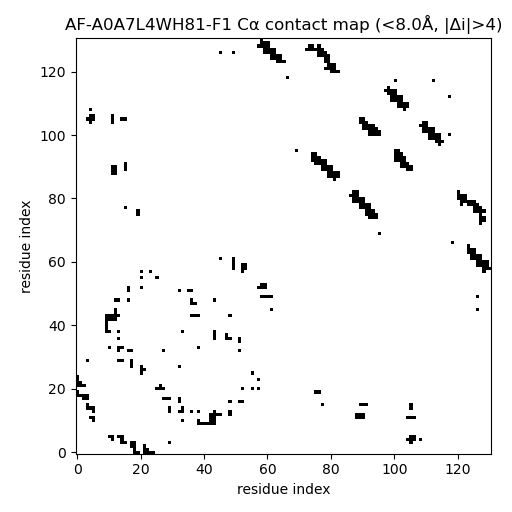 A 1 89 ? 7.882 -2.863 1.026 1.00 94.19 89 HIS A CA 1
ATOM 721 C C . HIS A 1 89 ? 6.396 -2.772 0.666 1.00 94.19 89 HIS A C 1
ATOM 723 O O . HIS A 1 89 ? 5.889 -3.535 -0.156 1.00 94.19 89 HIS A O 1
ATOM 729 N N . PHE A 1 90 ? 5.683 -1.849 1.313 1.00 96.44 90 PHE A N 1
ATOM 730 C CA . PHE A 1 90 ? 4.255 -1.644 1.088 1.00 96.44 90 PHE A CA 1
ATOM 731 C C . PHE A 1 90 ? 3.978 -0.202 0.699 1.00 96.44 90 PHE A C 1
ATOM 733 O O . PHE A 1 90 ? 4.429 0.724 1.374 1.00 96.44 90 PHE A O 1
ATOM 740 N N . VAL A 1 91 ? 3.188 -0.041 -0.357 1.00 97.38 91 VAL A N 1
ATOM 741 C CA . VAL A 1 91 ? 2.765 1.251 -0.903 1.00 97.38 91 VAL A CA 1
ATOM 742 C C . VAL A 1 91 ? 1.249 1.287 -1.064 1.00 97.38 91 VAL A C 1
ATOM 744 O O . VAL A 1 91 ? 0.594 0.245 -1.141 1.00 97.38 91 VAL A O 1
ATOM 747 N N . ILE A 1 92 ? 0.682 2.490 -1.132 1.00 98.25 92 ILE A N 1
ATOM 748 C CA . ILE A 1 92 ? -0.732 2.694 -1.461 1.00 98.25 92 ILE A CA 1
ATOM 749 C C . ILE A 1 92 ? -0.854 3.043 -2.935 1.00 98.25 92 ILE A C 1
ATOM 751 O O . ILE A 1 92 ? -0.284 4.043 -3.357 1.00 98.25 92 ILE A O 1
ATOM 755 N N . LEU A 1 93 ? -1.629 2.279 -3.700 1.00 98.00 93 LEU A N 1
ATOM 756 C CA . LEU A 1 93 ? -2.006 2.663 -5.062 1.00 98.00 93 LEU A CA 1
ATOM 757 C C . LEU A 1 93 ? -3.273 3.513 -4.995 1.00 98.00 93 LEU A C 1
ATOM 759 O O . LEU A 1 93 ? -4.286 3.077 -4.445 1.00 98.00 93 LEU A O 1
ATOM 763 N N . ASN A 1 94 ? -3.203 4.721 -5.552 1.00 97.25 94 ASN A N 1
ATOM 764 C CA . ASN A 1 94 ? -4.305 5.683 -5.564 1.00 97.25 94 ASN A CA 1
ATOM 765 C C . ASN A 1 94 ? -5.027 5.712 -6.911 1.00 97.25 94 ASN A C 1
ATOM 767 O O . ASN A 1 94 ? -6.253 5.800 -6.940 1.00 97.25 94 ASN A O 1
ATOM 771 N N . SER A 1 95 ? -4.282 5.635 -8.015 1.00 96.88 95 SER A N 1
ATOM 772 C CA . SER A 1 95 ? -4.838 5.607 -9.367 1.00 96.88 95 SER A CA 1
ATOM 773 C C . SER A 1 95 ? -3.971 4.757 -10.297 1.00 96.88 95 SER A C 1
ATOM 775 O O . SER A 1 95 ? -2.763 4.609 -10.098 1.00 96.88 95 SER A O 1
ATOM 777 N N . ILE A 1 96 ? -4.614 4.166 -11.301 1.00 96.50 96 ILE A N 1
ATOM 778 C CA . ILE A 1 96 ? -3.978 3.365 -12.346 1.00 96.50 96 ILE A CA 1
ATOM 779 C C . ILE A 1 96 ? -4.550 3.851 -13.678 1.00 96.50 96 ILE A C 1
ATOM 781 O O . ILE A 1 96 ? -5.764 3.794 -13.888 1.00 96.50 96 ILE A O 1
ATOM 785 N N . THR A 1 97 ? -3.690 4.334 -14.570 1.00 94.69 97 THR A N 1
ATOM 786 C CA . THR A 1 97 ? -4.046 4.697 -15.948 1.00 94.69 97 THR A CA 1
ATOM 787 C C . THR A 1 97 ? -3.520 3.643 -16.925 1.00 94.69 97 THR A C 1
ATOM 789 O O . THR A 1 97 ? -3.059 2.570 -16.533 1.00 94.69 97 THR A O 1
ATOM 792 N N . MET A 1 98 ? -3.616 3.921 -18.228 1.00 92.12 98 MET A N 1
ATOM 793 C CA . MET A 1 98 ? -3.071 3.038 -19.260 1.00 92.12 98 MET A CA 1
ATOM 794 C C . MET A 1 98 ? -1.545 2.880 -19.147 1.00 92.12 98 MET A C 1
ATOM 796 O O . MET A 1 98 ? -1.036 1.786 -19.374 1.00 92.12 98 MET A O 1
ATOM 800 N N . ASP A 1 99 ? -0.834 3.951 -18.796 1.00 95.62 99 ASP A N 1
ATOM 801 C CA . ASP A 1 99 ? 0.626 4.056 -18.860 1.00 95.62 99 ASP A CA 1
ATOM 802 C C . ASP A 1 99 ? 1.292 4.363 -17.509 1.00 95.62 99 ASP A C 1
ATOM 804 O O . ASP A 1 99 ? 2.508 4.206 -17.382 1.00 95.62 99 ASP A O 1
ATOM 808 N N . ARG A 1 100 ? 0.530 4.798 -16.498 1.00 97.06 100 ARG A N 1
ATOM 809 C CA . ARG A 1 100 ? 1.062 5.310 -15.228 1.00 97.06 100 ARG A CA 1
ATOM 810 C C . ARG A 1 100 ? 0.307 4.786 -14.019 1.00 97.06 100 ARG A C 1
ATOM 812 O O . ARG A 1 100 ? -0.871 4.437 -14.085 1.00 97.06 100 ARG A O 1
ATOM 819 N N . ILE A 1 101 ? 1.003 4.794 -12.890 1.00 97.56 101 ILE A N 1
ATOM 820 C CA . ILE A 1 101 ? 0.448 4.503 -11.573 1.00 97.56 101 ILE A CA 1
ATOM 821 C C . ILE A 1 101 ? 0.802 5.653 -10.643 1.00 97.56 101 ILE A C 1
ATOM 823 O O . ILE A 1 101 ? 1.967 6.044 -10.533 1.00 97.56 101 ILE A O 1
ATOM 827 N N . GLU A 1 102 ? -0.208 6.182 -9.960 1.00 97.88 102 GLU A N 1
ATOM 828 C CA . GLU A 1 102 ? -0.010 7.114 -8.857 1.00 97.88 102 GLU A CA 1
ATOM 829 C C . GLU A 1 102 ? -0.075 6.339 -7.549 1.00 97.88 102 GLU A C 1
ATOM 831 O O . GLU A 1 102 ? -1.086 5.710 -7.215 1.00 97.88 102 GLU A O 1
ATOM 836 N N . LEU A 1 103 ? 1.011 6.409 -6.789 1.00 97.62 103 LEU A N 1
ATOM 837 C CA . LEU A 1 103 ? 1.141 5.724 -5.517 1.00 97.62 103 LEU A CA 1
ATOM 838 C C . LEU A 1 103 ? 1.639 6.661 -4.423 1.00 97.62 103 LEU A C 1
ATOM 840 O O . LEU A 1 103 ? 2.210 7.721 -4.677 1.00 97.62 103 LEU A O 1
ATOM 844 N N . PHE A 1 104 ? 1.419 6.253 -3.182 1.00 98.19 104 PHE A N 1
ATOM 845 C CA . PHE A 1 104 ? 2.039 6.850 -2.013 1.00 98.19 104 PHE A CA 1
ATOM 846 C C . PHE A 1 104 ? 2.943 5.821 -1.337 1.00 98.19 104 PHE A C 1
ATOM 848 O O . PHE A 1 104 ? 2.482 4.779 -0.865 1.00 98.19 104 PHE A O 1
ATOM 855 N N . CYS A 1 105 ? 4.228 6.145 -1.270 1.00 96.44 105 CYS A N 1
ATOM 856 C CA . CYS A 1 105 ? 5.243 5.407 -0.540 1.00 96.44 105 CYS A CA 1
ATOM 857 C C . CYS A 1 105 ? 5.372 5.994 0.877 1.00 96.44 105 CYS A C 1
ATOM 859 O O . CYS A 1 105 ? 5.642 7.187 1.013 1.00 96.44 105 CYS A O 1
ATOM 861 N N . PRO A 1 106 ? 5.223 5.207 1.959 1.00 95.50 106 PRO A N 1
ATOM 862 C CA . PRO A 1 106 ? 5.401 5.705 3.326 1.00 95.50 106 PRO A CA 1
ATOM 863 C C . PRO A 1 106 ? 6.786 6.294 3.635 1.00 95.50 106 PRO A C 1
ATOM 865 O O . PRO A 1 106 ? 6.917 6.995 4.640 1.00 95.50 106 PRO A O 1
ATOM 868 N N . VAL A 1 107 ? 7.801 6.010 2.809 1.00 94.19 107 VAL A N 1
ATOM 869 C CA . VAL A 1 107 ? 9.152 6.590 2.904 1.00 94.19 107 VAL A CA 1
ATOM 870 C C . VAL A 1 107 ? 9.257 7.881 2.092 1.00 94.19 107 VAL A C 1
ATOM 872 O O . VAL A 1 107 ? 9.717 8.894 2.608 1.00 94.19 107 VAL A O 1
ATOM 875 N N . GLU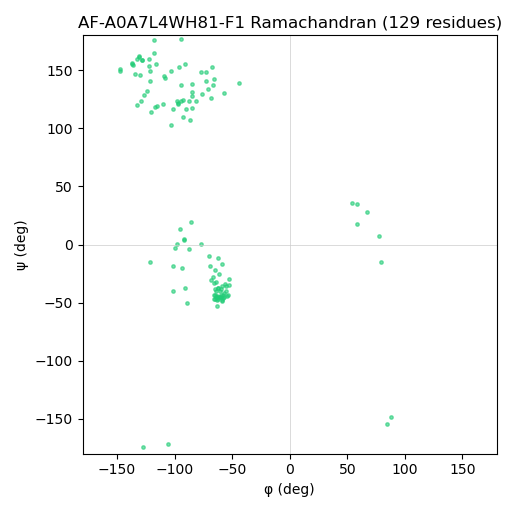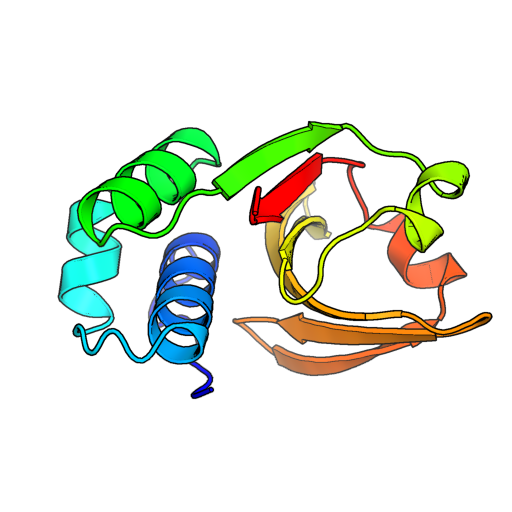 A 1 108 ? 8.838 7.840 0.826 1.00 93.94 108 GLU A N 1
ATOM 876 C CA . GLU A 1 108 ? 9.158 8.872 -0.174 1.00 93.94 108 GLU A CA 1
ATOM 877 C C . GLU A 1 108 ? 8.006 9.855 -0.426 1.00 93.94 108 GLU A C 1
ATOM 879 O O . GLU A 1 108 ? 8.214 10.952 -0.936 1.00 93.94 108 GLU A O 1
ATOM 884 N N . GLY A 1 109 ? 6.783 9.488 -0.048 1.00 96.81 109 GLY A N 1
ATOM 885 C CA . GLY A 1 109 ? 5.572 10.251 -0.320 1.00 96.81 109 GLY A CA 1
ATOM 886 C C . GLY A 1 109 ? 4.939 9.893 -1.663 1.00 96.81 109 GLY A C 1
ATOM 887 O O . GLY A 1 109 ? 4.981 8.744 -2.105 1.00 96.81 109 GLY A O 1
ATOM 888 N N . PHE A 1 110 ? 4.290 10.870 -2.297 1.00 97.56 110 PHE A N 1
ATOM 889 C CA . PHE A 1 110 ? 3.616 10.659 -3.577 1.00 97.56 110 PHE A CA 1
ATOM 890 C C . PHE A 1 110 ? 4.611 10.457 -4.712 1.00 97.56 110 PHE A C 1
ATOM 892 O O . PHE A 1 110 ? 5.545 11.239 -4.878 1.00 97.56 110 PHE A O 1
ATOM 899 N N . ARG A 1 111 ? 4.350 9.442 -5.533 1.00 95.62 111 ARG A N 1
ATOM 900 C CA . ARG A 1 111 ? 5.087 9.167 -6.760 1.00 95.62 111 ARG A CA 1
ATOM 901 C C . ARG A 1 111 ? 4.116 8.869 -7.890 1.00 95.62 111 ARG A C 1
ATOM 903 O O . ARG A 1 111 ? 3.073 8.250 -7.688 1.00 95.62 111 ARG A O 1
ATOM 910 N N . THR A 1 112 ? 4.516 9.271 -9.085 1.00 97.50 112 THR A N 1
ATOM 911 C CA . THR A 1 112 ? 3.919 8.812 -10.334 1.00 97.50 112 THR A CA 1
ATOM 912 C C . THR A 1 112 ? 5.008 8.077 -11.088 1.00 97.50 112 THR A C 1
ATOM 914 O O . THR A 1 112 ? 6.042 8.668 -11.396 1.00 97.50 112 THR A O 1
ATOM 917 N N . ILE A 1 113 ? 4.793 6.793 -11.342 1.00 96.62 113 ILE A N 1
ATOM 918 C CA . ILE A 1 113 ? 5.743 5.933 -12.053 1.00 96.62 113 ILE A CA 1
ATOM 919 C C . ILE A 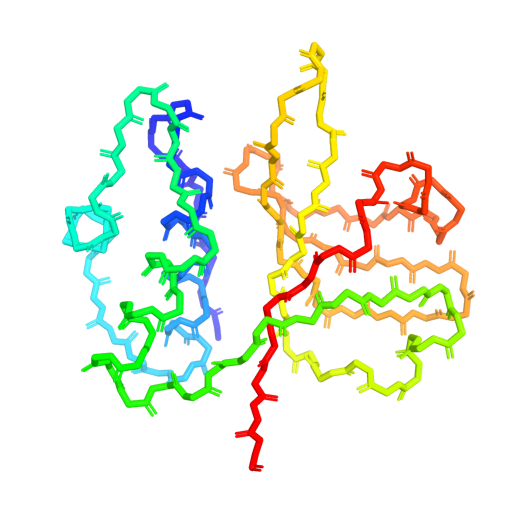1 113 ? 5.075 5.336 -13.283 1.00 96.62 113 ILE A C 1
ATOM 921 O O . ILE A 1 113 ? 3.840 5.316 -13.374 1.00 96.62 113 ILE A O 1
ATOM 925 N N . SER A 1 114 ? 5.876 4.888 -14.250 1.00 97.50 114 SER A N 1
ATOM 926 C CA . SER A 1 114 ? 5.311 4.170 -15.384 1.00 97.50 114 SER A CA 1
ATOM 927 C C . SER A 1 114 ? 4.753 2.827 -14.917 1.00 97.50 114 SER A C 1
ATOM 929 O O . SER A 1 114 ? 5.197 2.246 -13.924 1.00 97.50 114 SER A O 1
ATOM 931 N N . LYS A 1 115 ? 3.751 2.324 -15.637 1.00 95.81 115 LYS A N 1
ATOM 932 C CA . LYS A 1 115 ? 3.189 1.000 -15.372 1.00 95.81 115 LYS A CA 1
ATOM 933 C C . LYS A 1 115 ? 4.261 -0.091 -15.481 1.00 95.81 115 LYS A C 1
ATOM 935 O O . LYS A 1 115 ? 4.226 -1.042 -14.713 1.00 95.81 115 LYS A O 1
ATOM 940 N N . HIS A 1 116 ? 5.202 0.074 -16.411 1.00 95.81 116 HIS A N 1
ATOM 941 C CA . HIS A 1 116 ? 6.322 -0.841 -16.607 1.00 95.81 116 HIS A CA 1
ATOM 942 C C . HIS A 1 116 ? 7.233 -0.885 -15.376 1.00 95.81 116 HIS A C 1
ATOM 944 O O . HIS A 1 116 ? 7.398 -1.960 -14.811 1.00 95.81 116 HIS A O 1
ATOM 950 N N . ASP A 1 117 ? 7.698 0.274 -14.895 1.00 95.44 117 ASP A N 1
ATOM 951 C CA . ASP A 1 117 ? 8.577 0.344 -13.716 1.00 95.44 117 ASP A CA 1
ATOM 952 C C . ASP A 1 117 ? 7.902 -0.258 -12.476 1.00 95.44 117 ASP A C 1
ATOM 954 O O . ASP A 1 117 ? 8.532 -0.941 -11.677 1.00 95.44 117 ASP A O 1
ATOM 958 N N . PHE A 1 118 ? 6.590 -0.041 -12.316 1.00 96.00 118 PHE A N 1
ATOM 959 C CA . PHE A 1 118 ? 5.856 -0.663 -11.217 1.00 96.00 118 PHE A CA 1
ATOM 960 C C . PHE A 1 118 ? 5.811 -2.186 -11.331 1.00 96.00 118 PHE A C 1
ATOM 962 O O . PHE A 1 118 ? 5.953 -2.865 -10.322 1.00 96.00 118 PHE A O 1
ATOM 969 N N . LEU A 1 119 ? 5.564 -2.725 -12.529 1.00 95.25 119 LEU A N 1
ATOM 970 C CA . LEU A 1 119 ? 5.487 -4.172 -12.741 1.00 95.25 119 LEU A CA 1
ATOM 971 C C . LEU A 1 119 ? 6.827 -4.859 -12.461 1.00 95.25 119 LEU A C 1
ATOM 973 O O . LEU A 1 119 ? 6.814 -5.982 -11.967 1.00 95.25 119 LEU A O 1
ATOM 977 N N . ASP A 1 120 ? 7.944 -4.177 -12.714 1.00 94.25 120 ASP A N 1
ATOM 978 C CA . ASP A 1 120 ? 9.284 -4.684 -12.409 1.00 94.25 120 ASP A CA 1
ATOM 979 C C . ASP A 1 120 ? 9.546 -4.771 -10.892 1.00 94.25 120 ASP A C 1
ATOM 981 O O . ASP A 1 120 ? 10.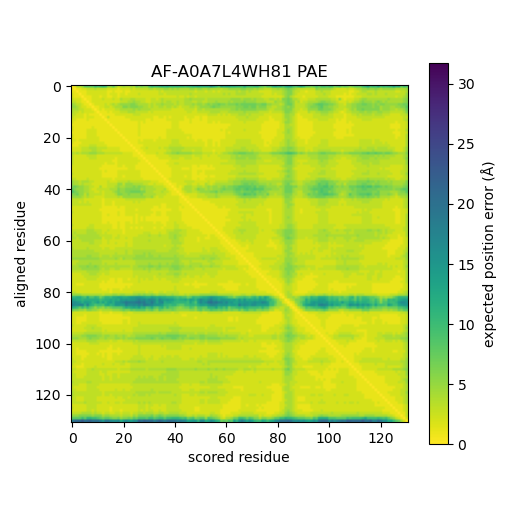270 -5.656 -10.439 1.00 94.25 120 ASP A O 1
ATOM 985 N N . GLU A 1 121 ? 8.933 -3.890 -10.092 1.00 94.38 121 GLU A N 1
ATOM 986 C CA . GLU A 1 121 ? 9.049 -3.882 -8.624 1.00 94.38 121 GLU A CA 1
ATOM 987 C C . GLU A 1 121 ? 7.927 -4.679 -7.922 1.00 94.38 121 GLU A C 1
ATOM 989 O O . GLU A 1 121 ? 8.041 -5.040 -6.748 1.00 94.38 121 GLU A O 1
ATOM 994 N N . TRP A 1 122 ? 6.794 -4.925 -8.582 1.00 96.06 122 TRP A N 1
ATOM 995 C CA . TRP A 1 122 ? 5.590 -5.449 -7.939 1.00 96.06 122 TRP A CA 1
ATOM 996 C C . TRP A 1 122 ? 5.590 -6.972 -7.813 1.00 96.06 122 TRP A C 1
ATOM 998 O O . TRP A 1 122 ? 5.665 -7.716 -8.782 1.00 96.06 122 TRP A O 1
ATOM 1008 N N . THR A 1 123 ? 5.346 -7.453 -6.594 1.00 95.50 123 THR A N 1
ATOM 1009 C CA . THR A 1 123 ? 5.291 -8.896 -6.293 1.00 95.50 123 THR A CA 1
ATOM 1010 C C . THR A 1 123 ? 3.991 -9.587 -6.726 1.00 95.50 123 THR A C 1
ATOM 1012 O O . THR A 1 123 ? 3.785 -10.757 -6.410 1.00 95.50 123 THR A O 1
ATOM 1015 N N . GLY A 1 124 ? 3.044 -8.858 -7.324 1.00 96.12 124 GLY A N 1
ATOM 1016 C CA . GLY A 1 124 ? 1.687 -9.342 -7.609 1.00 96.12 124 GLY A CA 1
ATOM 1017 C C . GLY A 1 124 ? 0.740 -9.326 -6.400 1.00 96.12 124 GLY A C 1
ATOM 1018 O O . GLY A 1 124 ? -0.478 -9.413 -6.552 1.00 96.12 124 GLY A O 1
ATOM 1019 N N . LYS A 1 125 ? 1.254 -9.185 -5.172 1.00 97.06 125 LYS A N 1
ATOM 1020 C CA . LYS A 1 125 ? 0.435 -9.256 -3.952 1.00 97.06 125 LYS A CA 1
ATOM 1021 C C . LYS A 1 125 ? -0.203 -7.915 -3.618 1.00 97.06 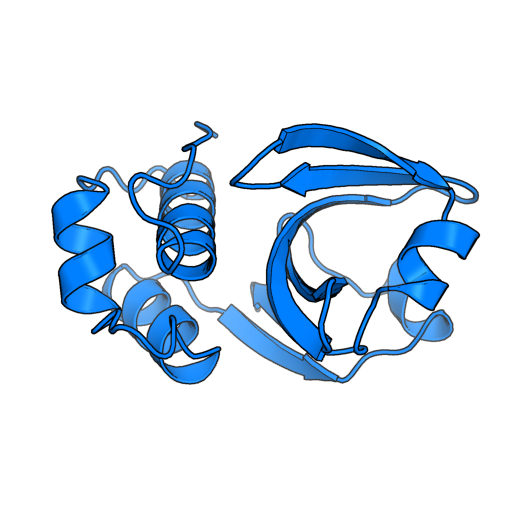125 LYS A C 1
ATOM 1023 O O . LYS A 1 125 ? 0.467 -6.880 -3.545 1.00 97.06 125 LYS A O 1
ATOM 1028 N N . VAL A 1 126 ? -1.507 -7.945 -3.354 1.00 97.25 126 VAL A N 1
ATOM 1029 C CA . VAL A 1 126 ? -2.299 -6.769 -2.972 1.00 97.25 126 VAL A CA 1
ATOM 1030 C C . VAL A 1 126 ? -3.256 -7.073 -1.830 1.00 97.25 126 VAL A C 1
ATOM 1032 O O . VAL A 1 126 ? -3.698 -8.206 -1.634 1.00 97.25 126 VAL A O 1
ATOM 1035 N N . LEU A 1 127 ? -3.617 -6.030 -1.090 1.00 97.31 127 LEU A N 1
ATOM 1036 C CA . LEU A 1 127 ? -4.717 -6.018 -0.142 1.00 97.31 127 LEU A CA 1
ATOM 1037 C C . LEU A 1 127 ? -5.703 -4.928 -0.568 1.00 97.31 127 LEU A C 1
ATOM 1039 O O . LEU A 1 127 ? -5.379 -3.742 -0.508 1.00 97.31 127 LEU A O 1
ATOM 1043 N N . MET A 1 128 ? -6.908 -5.324 -0.971 1.00 95.69 128 MET A N 1
ATOM 1044 C CA . MET A 1 128 ? -7.935 -4.399 -1.462 1.00 95.69 128 MET A CA 1
ATOM 1045 C C . MET A 1 128 ? -9.296 -4.660 -0.822 1.00 95.69 128 MET A C 1
ATOM 1047 O O . MET A 1 128 ? -9.549 -5.746 -0.284 1.00 95.69 128 MET A O 1
ATOM 1051 N N . SER A 1 129 ? -10.163 -3.648 -0.860 1.00 92.81 129 SER A N 1
ATOM 1052 C CA . SER A 1 129 ? -11.500 -3.733 -0.279 1.00 92.81 129 SER A CA 1
ATOM 1053 C C . SER A 1 129 ? -12.376 -4.728 -1.035 1.00 92.81 129 SER A C 1
ATOM 1055 O O . SER A 1 129 ? -12.386 -4.764 -2.264 1.00 92.81 129 SER A O 1
ATOM 1057 N N . THR A 1 130 ? -13.127 -5.526 -0.282 1.00 82.81 130 THR A N 1
ATOM 1058 C CA . THR A 1 130 ? -14.240 -6.318 -0.807 1.00 82.81 130 THR A CA 1
ATOM 1059 C C . THR A 1 130 ? -15.519 -5.601 -0.398 1.00 82.81 130 THR A C 1
ATOM 1061 O O . THR A 1 130 ? -15.873 -5.651 0.786 1.00 82.81 130 THR A O 1
ATOM 1064 N N . LEU A 1 131 ? -16.139 -4.885 -1.339 1.00 58.50 131 LEU A N 1
ATOM 1065 C CA . LEU A 1 131 ? -17.500 -4.368 -1.172 1.00 58.50 131 LEU A CA 1
ATOM 1066 C C . LEU A 1 131 ? -18.482 -5.533 -0.985 1.00 58.50 131 LEU A C 1
ATOM 1068 O O . LEU A 1 131 ? -18.295 -6.566 -1.668 1.00 58.50 131 LEU A O 1
#

pLDDT: mean 93.78, std 6.45, range [58.5, 98.25]

Nearest PDB structures (foldseek):
  8vp5-assembly1_B  TM=9.442E-01  e=1.161E-10  Acetivibrio thermocellus ATCC 27405
  6v9z-assembly1_B  TM=9.299E-01  e=1.092E-10  Acetivibrio thermocellus ATCC 27405
  8vp6-assembly1_A  TM=9.256E-01  e=6.352E-10  Acetivibrio thermocellus ATCC 27405
  7t56-assembly1_B  TM=9.278E-01  e=1.165E-09  Acetivibrio thermocellus
  3k8u-assembly1_A  TM=9.131E-01  e=2.566E-09  Streptococcus mutans

Foldseek 3Di:
DDAAAAPDPQLQLLRVLCVVCVVVVHDDDSVVSCVQQVGDPLHGDPVSSQVSCVVVVFHKDKDQADPVCPVVAAPQKWFWWQDPPRRTGIWTFHDDDPFWTWIQGSHPGIDIDTPVVCNVGGPSMIIGGDD

Organism: NCBI:txid2749962

Radius of gyration: 13.52 Å; Cα contacts (8 Å, |Δi|>4): 253; chains: 1; bounding box: 36×24×37 Å

Sequence (131 aa):
MKYFFQKNRYDCGAACVAIILSHFNVKEELLTITQKCRTSTKGTTLYDMKRVLFQYGVKFKGYECTENDFKNLTLPLIAQIEAFENTNHFVILNSITMDRIELFCPVEGFRTISKHDFLDEWTGKVLMSTL

Secondary structure (DSSP, 8-state):
------SSTT-HHHHHHHHHHHHTT----HHHHHHHTT-BTTB--HHHHHHHHHHTT--EEEEE--GGGGGGPPSSEEEEEEEGGGEEEEEEEEEE-SSEEEEEETTTEEEEEEHHHHHHHEEEEEEEE--